Protein AF-A0A257Z2S8-F1 (afdb_monomer_lite)

Structure (mmCIF, N/CA/C/O backbone):
data_AF-A0A257Z2S8-F1
#
_entry.id   AF-A0A257Z2S8-F1
#
loop_
_atom_site.group_PDB
_atom_site.id
_atom_site.type_symbol
_atom_site.label_atom_id
_atom_site.label_alt_id
_atom_site.label_comp_id
_atom_site.label_asym_id
_atom_site.label_entity_id
_atom_site.label_seq_id
_atom_site.pdbx_PDB_ins_code
_atom_site.Cartn_x
_atom_site.Cartn_y
_atom_site.Cartn_z
_atom_site.occupancy
_atom_site.B_iso_or_equiv
_atom_site.auth_seq_id
_atom_site.auth_comp_id
_atom_site.auth_asym_id
_atom_site.auth_atom_id
_atom_site.pdbx_PDB_model_num
ATOM 1 N N . GLY A 1 1 ? 1.167 8.943 12.970 1.00 64.06 1 GLY A N 1
ATOM 2 C CA . GLY A 1 1 ? 1.398 7.506 13.208 1.00 64.06 1 GLY A CA 1
ATOM 3 C C . GLY A 1 1 ? 0.107 6.763 12.954 1.00 64.06 1 GLY A C 1
ATOM 4 O O . GLY A 1 1 ? -0.930 7.413 12.983 1.00 64.06 1 GLY A O 1
ATOM 5 N N . ILE A 1 2 ? 0.185 5.463 12.674 1.00 86.69 2 ILE A N 1
ATOM 6 C CA . ILE A 1 2 ? -0.980 4.588 12.470 1.00 86.69 2 ILE A CA 1
ATOM 7 C C . ILE A 1 2 ? -1.660 4.386 13.831 1.00 86.69 2 ILE A C 1
ATOM 9 O O . ILE A 1 2 ? -0.989 4.060 14.813 1.00 86.69 2 ILE A O 1
ATOM 13 N N . GLY A 1 3 ? -2.949 4.706 13.923 1.00 88.31 3 GLY A N 1
ATOM 14 C CA . GLY A 1 3 ? -3.734 4.623 15.150 1.00 88.31 3 GLY A CA 1
ATOM 15 C C . GLY A 1 3 ? -4.181 3.197 15.471 1.00 88.31 3 GLY A C 1
ATOM 16 O O . GLY A 1 3 ? -4.214 2.328 14.613 1.00 88.31 3 GLY A O 1
ATOM 17 N N . ALA A 1 4 ? -4.597 2.953 16.715 1.00 89.00 4 ALA A N 1
ATOM 18 C CA . ALA A 1 4 ? -4.982 1.613 17.183 1.00 89.00 4 ALA A CA 1
ATOM 19 C C . ALA A 1 4 ? -6.238 1.016 16.507 1.00 89.00 4 ALA A C 1
ATOM 21 O O . ALA A 1 4 ? -6.543 -0.152 16.721 1.00 89.00 4 ALA A O 1
ATOM 22 N N . ARG A 1 5 ? -7.003 1.823 15.762 1.00 92.62 5 ARG A N 1
ATOM 23 C CA . ARG A 1 5 ? -8.177 1.388 14.980 1.00 92.62 5 ARG A CA 1
ATOM 24 C C . ARG A 1 5 ? -7.937 1.440 13.477 1.00 92.62 5 ARG A C 1
ATOM 26 O O . ARG A 1 5 ? -8.842 1.132 12.708 1.00 92.62 5 ARG A O 1
ATOM 33 N N . ASP A 1 6 ? -6.761 1.898 13.077 1.00 95.69 6 ASP A N 1
ATOM 34 C CA . ASP A 1 6 ? -6.396 1.977 11.679 1.00 95.69 6 ASP A CA 1
ATOM 35 C C . ASP A 1 6 ? -5.968 0.597 11.185 1.00 95.69 6 ASP A C 1
ATOM 37 O O . ASP A 1 6 ? -5.618 -0.272 11.981 1.00 95.69 6 ASP A O 1
ATOM 41 N N . ILE A 1 7 ? -6.020 0.406 9.870 1.00 95.06 7 ILE A N 1
ATOM 42 C CA . ILE A 1 7 ? -5.577 -0.824 9.216 1.00 95.06 7 ILE A CA 1
ATOM 43 C C . ILE A 1 7 ? -4.437 -0.478 8.264 1.00 95.06 7 ILE A C 1
ATOM 45 O O . ILE A 1 7 ? -4.601 0.315 7.331 1.00 95.06 7 ILE A O 1
ATOM 49 N N . ALA A 1 8 ? -3.284 -1.089 8.496 1.00 96.69 8 ALA A N 1
ATOM 50 C CA . ALA A 1 8 ? -2.088 -0.970 7.687 1.00 96.69 8 ALA A CA 1
ATOM 51 C C . ALA A 1 8 ? -2.047 -2.071 6.618 1.00 96.69 8 ALA A C 1
ATOM 53 O O . ALA A 1 8 ? -1.995 -3.265 6.912 1.00 96.69 8 ALA A O 1
ATOM 54 N N . VAL A 1 9 ? -2.052 -1.659 5.356 1.00 95.44 9 VAL A N 1
ATOM 55 C CA . VAL A 1 9 ? -1.999 -2.527 4.181 1.00 95.44 9 VAL A CA 1
ATOM 56 C C . VAL A 1 9 ? -0.644 -2.332 3.514 1.00 95.44 9 VAL A C 1
ATOM 58 O O . VAL A 1 9 ? -0.337 -1.217 3.099 1.00 95.44 9 VAL A O 1
ATOM 61 N N . SER A 1 10 ? 0.177 -3.373 3.390 1.00 93.94 10 SER A N 1
ATOM 62 C CA . SER A 1 10 ? 1.495 -3.261 2.748 1.00 93.94 10 SER A CA 1
ATOM 63 C C . SER A 1 10 ? 1.598 -3.991 1.425 1.00 93.94 10 SER A C 1
ATOM 65 O O . SER A 1 10 ? 0.961 -5.013 1.207 1.00 93.94 10 SER A O 1
ATOM 67 N N . CYS A 1 11 ? 2.454 -3.474 0.550 1.00 90.56 11 CYS A N 1
ATOM 68 C CA . CYS A 1 11 ? 2.909 -4.160 -0.650 1.00 90.56 11 CYS A CA 1
ATOM 69 C C . CYS A 1 11 ? 4.420 -3.967 -0.778 1.00 90.56 11 CYS A C 1
ATOM 71 O O . CYS A 1 11 ? 4.914 -2.834 -0.765 1.00 90.56 11 CYS A O 1
ATOM 73 N N . ILE A 1 12 ? 5.146 -5.082 -0.883 1.00 88.44 12 ILE A N 1
ATOM 74 C CA . ILE A 1 12 ? 6.589 -5.097 -1.124 1.00 88.44 12 ILE A CA 1
ATOM 75 C C . ILE A 1 12 ? 6.826 -5.582 -2.546 1.00 88.44 12 ILE A C 1
ATOM 77 O O . ILE A 1 12 ? 6.589 -6.749 -2.836 1.00 88.44 12 ILE A O 1
ATOM 81 N N . ALA A 1 13 ? 7.289 -4.697 -3.427 1.00 80.38 13 ALA A N 1
ATOM 82 C CA . ALA A 1 13 ? 7.541 -5.026 -4.828 1.00 80.38 13 ALA A CA 1
ATOM 83 C C . ALA A 1 13 ? 8.538 -4.049 -5.468 1.00 80.38 13 ALA A C 1
ATOM 85 O O . ALA A 1 13 ? 8.793 -2.956 -4.963 1.00 80.38 13 ALA A O 1
ATOM 86 N N . ARG A 1 14 ? 9.067 -4.405 -6.644 1.00 76.62 14 ARG A N 1
ATOM 87 C CA . ARG A 1 14 ? 9.628 -3.394 -7.555 1.00 76.62 14 ARG A CA 1
ATOM 88 C C . ARG A 1 14 ? 8.471 -2.555 -8.099 1.00 76.62 14 ARG A C 1
ATOM 90 O O . ARG A 1 14 ? 7.555 -3.106 -8.702 1.00 76.62 14 ARG A O 1
ATOM 97 N N . LEU A 1 15 ? 8.508 -1.244 -7.880 1.00 72.06 15 LEU A N 1
ATOM 98 C CA . LEU A 1 15 ? 7.423 -0.321 -8.220 1.00 72.06 15 LEU A CA 1
ATOM 99 C C . LEU A 1 15 ? 7.638 0.221 -9.642 1.00 72.06 15 LEU A C 1
ATOM 101 O O . LEU A 1 15 ? 7.906 1.400 -9.840 1.00 72.06 15 LEU A O 1
ATOM 105 N N . THR A 1 16 ? 7.605 -0.661 -10.641 1.00 68.50 16 THR A N 1
ATOM 106 C CA . THR A 1 16 ? 7.706 -0.295 -12.066 1.00 68.50 16 THR A CA 1
ATOM 107 C C . THR A 1 16 ? 6.384 -0.567 -12.775 1.00 68.50 16 THR A C 1
ATOM 109 O O . THR A 1 16 ? 6.148 -1.702 -13.162 1.00 68.50 16 THR A O 1
ATOM 112 N N . PRO A 1 17 ? 5.491 0.413 -12.953 1.00 62.38 17 PRO A N 1
ATOM 113 C CA . PRO A 1 17 ? 4.110 0.164 -13.387 1.00 62.38 17 PRO A CA 1
ATOM 114 C C . PRO A 1 17 ? 4.006 -0.456 -14.778 1.00 62.38 17 PRO A C 1
ATOM 116 O O . PRO A 1 17 ? 3.159 -1.300 -15.039 1.00 62.38 17 PRO A O 1
ATOM 119 N N . ASP A 1 18 ? 4.928 -0.068 -15.651 1.00 55.41 18 ASP A N 1
ATOM 120 C CA . ASP A 1 18 ? 5.087 -0.542 -17.020 1.00 55.41 18 ASP A CA 1
ATOM 121 C C . ASP A 1 18 ? 5.597 -1.991 -17.122 1.00 55.41 18 ASP A C 1
ATOM 123 O O . ASP A 1 18 ? 5.460 -2.625 -18.167 1.00 55.41 18 ASP A O 1
ATOM 127 N N . GLU A 1 19 ? 6.153 -2.536 -16.037 1.00 55.09 19 GLU A N 1
ATOM 128 C CA . GLU A 1 19 ? 6.728 -3.887 -15.994 1.00 55.09 19 GLU A CA 1
ATOM 129 C C . GLU A 1 19 ? 6.124 -4.777 -14.894 1.00 55.09 19 GLU A C 1
ATOM 131 O O . GLU A 1 19 ? 6.333 -5.998 -14.907 1.00 55.09 19 GLU A O 1
ATOM 136 N N . LYS A 1 20 ? 5.476 -4.182 -13.880 1.00 57.97 20 LYS A N 1
ATOM 137 C CA . LYS A 1 20 ? 5.202 -4.802 -12.576 1.00 57.97 20 LYS A CA 1
ATOM 138 C C . LYS A 1 20 ? 3.735 -4.923 -12.209 1.00 57.97 20 LYS A C 1
ATOM 140 O O . LYS A 1 20 ? 3.339 -6.045 -11.905 1.00 57.97 20 LYS A O 1
ATOM 145 N N . PHE A 1 21 ? 2.998 -3.815 -12.188 1.00 65.50 21 PHE A N 1
ATOM 146 C CA . PHE A 1 21 ? 1.551 -3.779 -11.959 1.00 65.50 21 PHE A CA 1
ATOM 147 C C . PHE A 1 21 ? 1.003 -2.352 -12.093 1.00 65.50 21 PHE A C 1
ATOM 149 O O . PHE A 1 21 ? 1.691 -1.385 -11.756 1.00 65.50 21 PHE A O 1
ATOM 156 N N . ASP A 1 22 ? -0.267 -2.222 -12.476 1.00 71.94 22 ASP A N 1
ATOM 157 C CA . ASP A 1 22 ? -1.028 -0.983 -12.295 1.00 71.94 22 ASP A CA 1
ATOM 158 C C . ASP A 1 22 ? -1.487 -0.853 -10.823 1.00 71.94 22 ASP A C 1
ATOM 160 O O . ASP A 1 22 ? -2.228 -1.713 -10.334 1.00 71.94 22 ASP A O 1
ATOM 164 N N . PRO A 1 23 ? -1.077 0.189 -10.070 1.00 78.81 23 PRO A N 1
ATOM 165 C CA . PRO A 1 23 ? -1.510 0.380 -8.683 1.00 78.81 23 PRO A CA 1
ATOM 166 C C . PRO A 1 23 ? -2.949 0.901 -8.553 1.00 78.81 23 PRO A C 1
ATOM 168 O O . PRO A 1 23 ? -3.521 0.855 -7.462 1.00 78.81 23 PRO A O 1
ATOM 171 N N . PHE A 1 24 ? -3.545 1.444 -9.616 1.00 82.50 24 PHE A N 1
ATOM 172 C CA . PHE A 1 24 ? -4.811 2.168 -9.523 1.00 82.50 24 PHE A CA 1
ATOM 173 C C . PHE A 1 24 ? -6.011 1.290 -9.148 1.00 82.50 24 PHE A C 1
ATOM 175 O O . PHE A 1 24 ? -6.821 1.749 -8.336 1.00 82.50 24 PHE A O 1
ATOM 182 N N . PRO A 1 25 ? -6.134 0.032 -9.617 1.00 80.56 25 PRO A N 1
ATOM 183 C CA . PRO A 1 25 ? -7.149 -0.890 -9.114 1.00 80.56 25 PRO A CA 1
ATOM 184 C C . PRO A 1 25 ? -7.091 -1.078 -7.592 1.00 80.56 25 PRO A C 1
ATOM 186 O O . PRO A 1 25 ? -8.133 -1.068 -6.937 1.00 80.56 25 PRO A O 1
ATOM 189 N N . LEU A 1 26 ? -5.886 -1.180 -7.014 1.00 83.38 26 LEU A N 1
ATOM 190 C CA . LEU A 1 26 ? -5.708 -1.277 -5.563 1.00 83.38 26 LEU A CA 1
ATOM 191 C C . LEU A 1 26 ? -6.159 0.011 -4.861 1.00 83.38 26 LEU A C 1
ATOM 193 O O . LEU A 1 26 ? -6.843 -0.060 -3.842 1.00 83.38 26 LEU A O 1
ATOM 197 N N . PHE A 1 27 ? -5.820 1.181 -5.408 1.00 85.88 27 PHE A N 1
ATOM 198 C CA . PHE A 1 27 ? -6.236 2.461 -4.826 1.00 85.88 27 PHE A CA 1
ATOM 199 C C . PHE A 1 27 ? -7.759 2.589 -4.790 1.00 85.88 27 PHE A C 1
ATOM 201 O O . PHE A 1 27 ? -8.330 2.885 -3.744 1.00 85.88 27 PHE A O 1
ATOM 208 N N . LEU A 1 28 ? -8.421 2.298 -5.911 1.00 81.81 28 LEU A N 1
ATOM 209 C CA . LEU A 1 28 ? -9.879 2.346 -6.010 1.00 81.81 28 LEU A CA 1
ATOM 210 C C . LEU A 1 28 ? -10.553 1.365 -5.044 1.00 81.81 28 LEU A C 1
ATOM 212 O O . LEU A 1 28 ? -11.558 1.711 -4.426 1.00 81.81 28 LEU A O 1
ATOM 216 N N . ALA A 1 29 ? -9.997 0.162 -4.885 1.00 82.50 29 ALA A N 1
ATOM 217 C CA . ALA A 1 29 ? -10.520 -0.825 -3.947 1.00 82.50 29 ALA A CA 1
ATOM 218 C C . ALA A 1 29 ? -10.408 -0.354 -2.486 1.00 82.50 29 ALA A C 1
ATOM 220 O O . ALA A 1 29 ? -11.372 -0.470 -1.728 1.00 82.50 29 ALA A O 1
ATOM 221 N N . LEU A 1 30 ? -9.261 0.216 -2.097 1.00 87.38 30 LEU A N 1
ATOM 222 C CA . LEU A 1 30 ? -9.062 0.755 -0.749 1.00 87.38 30 LEU A CA 1
ATOM 223 C C . LEU A 1 30 ? -9.987 1.943 -0.468 1.00 87.38 30 LEU A C 1
ATOM 225 O O . LEU A 1 30 ? -10.571 2.013 0.612 1.00 87.38 30 LEU A O 1
ATOM 229 N N . GLU A 1 31 ? -10.170 2.843 -1.435 1.00 91.81 31 GLU A N 1
ATOM 230 C CA . GLU A 1 31 ? -11.105 3.965 -1.302 1.00 91.81 31 GLU A CA 1
ATOM 231 C C . GLU A 1 31 ? -12.552 3.487 -1.171 1.00 91.81 31 GLU A C 1
ATOM 233 O O . GLU A 1 31 ? -13.285 3.971 -0.312 1.00 91.81 31 GLU A O 1
ATOM 238 N N . ALA A 1 32 ? -12.964 2.502 -1.972 1.00 85.38 32 ALA A N 1
ATOM 239 C CA . ALA A 1 32 ? -14.309 1.938 -1.897 1.00 85.38 32 ALA A CA 1
ATOM 240 C C . ALA A 1 32 ? -14.595 1.284 -0.531 1.00 85.38 32 ALA A C 1
ATOM 242 O O . ALA A 1 32 ? -15.725 1.346 -0.044 1.00 85.38 32 ALA A O 1
ATOM 243 N N . ALA A 1 33 ? -13.576 0.695 0.104 1.00 86.56 33 ALA A N 1
ATOM 244 C CA . ALA A 1 33 ? -13.683 0.101 1.436 1.00 86.56 33 ALA A CA 1
ATOM 245 C C . ALA A 1 33 ? -13.558 1.129 2.581 1.00 86.56 33 ALA A C 1
ATOM 247 O O . ALA A 1 33 ? -14.038 0.891 3.694 1.00 86.56 33 ALA A O 1
ATOM 248 N N . ALA A 1 34 ? -12.934 2.287 2.341 1.00 92.75 34 ALA A N 1
ATOM 249 C CA . ALA A 1 34 ? -12.619 3.273 3.376 1.00 92.75 34 ALA A CA 1
ATOM 250 C C . ALA A 1 34 ? -13.826 3.738 4.222 1.00 92.75 34 ALA A C 1
ATOM 252 O O . ALA A 1 34 ? -13.667 3.826 5.444 1.00 92.75 34 ALA A O 1
ATOM 253 N N . PRO A 1 35 ? -15.039 3.974 3.671 1.00 93.12 35 PRO A N 1
ATOM 254 C CA . PRO A 1 35 ? -16.198 4.380 4.470 1.00 93.12 35 PRO A CA 1
ATOM 255 C C . PRO A 1 35 ? -16.591 3.369 5.555 1.00 93.12 35 PRO A C 1
ATOM 257 O O . PRO A 1 35 ? -17.066 3.760 6.621 1.00 93.12 35 PRO A O 1
ATOM 260 N N . GLN A 1 36 ? -16.383 2.075 5.303 1.00 90.31 36 GLN A N 1
ATOM 261 C CA . GLN A 1 36 ? -16.753 1.006 6.234 1.00 90.31 36 GLN A CA 1
ATOM 262 C C . GLN A 1 36 ? -15.835 1.016 7.459 1.00 90.31 36 GLN A C 1
ATOM 264 O O . GLN A 1 36 ? -16.312 0.926 8.589 1.00 90.31 36 GLN A O 1
ATOM 269 N N . LEU A 1 37 ? -14.529 1.201 7.249 1.00 90.25 37 LEU A N 1
ATOM 270 C CA . LEU A 1 37 ? -13.564 1.333 8.339 1.00 90.25 37 LEU A CA 1
ATOM 271 C C . LEU A 1 37 ? -13.716 2.676 9.074 1.00 90.25 37 LEU A C 1
ATOM 273 O O . LEU A 1 37 ? -13.656 2.721 10.304 1.00 90.25 37 LEU A O 1
ATOM 277 N N . ALA A 1 38 ? -14.012 3.754 8.342 1.00 93.44 38 ALA A N 1
ATOM 278 C CA . ALA A 1 38 ? -14.287 5.066 8.925 1.00 93.44 38 ALA A CA 1
ATOM 279 C C . ALA A 1 38 ? -15.502 5.045 9.867 1.00 93.44 38 ALA A C 1
ATOM 281 O O . ALA A 1 38 ? -15.461 5.664 10.930 1.00 93.44 38 ALA A O 1
ATOM 282 N N . ALA A 1 39 ? -16.552 4.282 9.542 1.00 93.94 39 ALA A N 1
ATOM 283 C CA . ALA A 1 39 ? -17.712 4.093 10.417 1.00 93.94 39 ALA A CA 1
ATOM 284 C C . ALA A 1 39 ? -17.361 3.409 11.756 1.00 93.94 39 ALA A C 1
ATOM 286 O O . ALA A 1 39 ? -18.057 3.605 12.752 1.00 93.94 39 ALA A O 1
ATOM 287 N N . LEU A 1 40 ? -16.260 2.652 11.804 1.00 92.88 40 LEU A N 1
ATOM 288 C CA . LEU A 1 40 ? -15.707 2.041 13.020 1.00 92.88 40 LEU A CA 1
ATOM 289 C C . LEU A 1 40 ? -14.702 2.965 13.744 1.00 92.88 40 LEU A C 1
ATOM 291 O O . LEU A 1 40 ? -14.183 2.634 14.817 1.00 92.88 40 LEU A O 1
ATOM 295 N N . GLY A 1 41 ? -14.454 4.154 13.190 1.00 94.19 41 GLY A N 1
ATOM 296 C CA . GLY A 1 41 ? -13.507 5.142 13.703 1.00 94.19 41 GLY A CA 1
ATOM 297 C C . GLY A 1 41 ? -12.048 4.836 13.366 1.00 94.19 41 GLY A C 1
ATOM 298 O O . GLY A 1 41 ? -11.172 5.268 14.112 1.00 94.19 41 GLY A O 1
ATOM 299 N N . GLY A 1 42 ? -11.801 4.066 12.304 1.00 95.44 42 GLY A N 1
ATOM 300 C CA . GLY A 1 42 ? -10.467 3.751 11.795 1.00 95.44 42 GLY A CA 1
ATOM 301 C C . GLY A 1 42 ? -10.204 4.330 10.407 1.00 95.44 42 GLY A C 1
ATOM 302 O O . GLY A 1 42 ? -11.098 4.876 9.756 1.00 95.44 42 GLY A O 1
ATOM 303 N N . ARG A 1 43 ? -8.974 4.165 9.924 1.00 96.38 43 ARG A N 1
ATOM 304 C CA . ARG A 1 43 ? -8.546 4.557 8.580 1.00 96.38 43 ARG A CA 1
ATOM 305 C C . ARG A 1 43 ? -7.616 3.521 7.958 1.00 96.38 43 ARG A C 1
ATOM 307 O O . ARG A 1 43 ? -6.823 2.900 8.654 1.00 96.38 43 ARG A O 1
ATOM 314 N N . PHE A 1 44 ? -7.670 3.367 6.637 1.00 97.44 44 PHE A N 1
ATOM 315 C CA . PHE A 1 44 ? -6.660 2.587 5.927 1.00 97.44 44 PHE A CA 1
ATOM 316 C C . PHE A 1 44 ? -5.372 3.391 5.734 1.00 97.44 44 PHE A C 1
ATOM 318 O O . PHE A 1 44 ? -5.399 4.594 5.451 1.00 97.44 44 PHE A O 1
ATOM 325 N N . HIS A 1 45 ? -4.244 2.694 5.801 1.00 97.75 45 HIS A N 1
ATOM 326 C CA . HIS A 1 45 ? -2.939 3.180 5.379 1.00 97.75 45 HIS A CA 1
ATOM 327 C C . HIS A 1 45 ? -2.331 2.201 4.382 1.00 97.75 45 HIS A C 1
ATOM 329 O O . HIS A 1 45 ? -2.152 1.038 4.717 1.00 97.75 45 HIS A O 1
ATOM 335 N N . LEU A 1 46 ? -1.981 2.667 3.185 1.00 96.06 46 LEU A N 1
ATOM 336 C CA . LEU A 1 46 ? -1.210 1.899 2.216 1.00 96.06 46 LEU A CA 1
ATOM 337 C C . LEU A 1 46 ? 0.284 2.188 2.390 1.00 96.06 46 LEU A C 1
ATOM 339 O O . LEU A 1 46 ? 0.703 3.342 2.306 1.00 96.06 46 LEU A O 1
ATOM 343 N N . LEU A 1 47 ? 1.075 1.139 2.602 1.00 95.44 47 LEU A N 1
ATOM 344 C CA . LEU A 1 47 ? 2.528 1.170 2.712 1.00 95.44 47 LEU A CA 1
ATOM 345 C C . LEU A 1 47 ? 3.141 0.483 1.487 1.00 95.44 47 LEU A C 1
ATOM 347 O O . LEU A 1 47 ? 3.220 -0.745 1.429 1.00 95.44 47 LEU A O 1
ATOM 351 N N . PHE A 1 48 ? 3.601 1.265 0.512 1.00 92.31 48 PHE A N 1
ATOM 352 C CA . PHE A 1 48 ? 4.436 0.729 -0.559 1.00 92.31 48 PHE A CA 1
ATOM 353 C C . PHE A 1 48 ? 5.894 0.715 -0.132 1.00 92.31 48 PHE A C 1
ATOM 355 O O . PHE A 1 48 ? 6.474 1.762 0.137 1.00 92.31 48 PHE A O 1
ATOM 362 N N . CYS A 1 49 ? 6.500 -0.465 -0.119 1.00 91.69 49 CYS A N 1
ATOM 363 C CA . CYS A 1 49 ? 7.910 -0.643 0.190 1.00 91.69 49 CYS A CA 1
ATOM 364 C C . CYS A 1 49 ? 8.607 -1.240 -1.026 1.00 91.69 49 CYS A C 1
ATOM 366 O O . CYS A 1 49 ? 8.423 -2.404 -1.379 1.00 91.69 49 CYS A O 1
ATOM 368 N N . GLY A 1 50 ? 9.366 -0.415 -1.731 1.00 87.25 50 GLY A N 1
ATOM 369 C CA . GLY A 1 50 ? 9.855 -0.799 -3.041 1.00 87.25 50 GLY A CA 1
ATOM 370 C C . GLY A 1 50 ? 10.750 0.244 -3.669 1.00 87.25 50 GLY A C 1
ATOM 371 O O . GLY A 1 50 ? 10.870 1.364 -3.184 1.00 87.25 50 GLY A O 1
ATOM 372 N N . GLN A 1 51 ? 11.378 -0.139 -4.772 1.00 83.00 51 GLN A N 1
ATOM 373 C CA . GLN A 1 51 ? 12.213 0.760 -5.556 1.00 83.00 51 GLN A CA 1
ATOM 374 C C . GLN A 1 51 ? 11.556 1.029 -6.904 1.00 83.00 51 GLN A C 1
ATOM 376 O O . GLN A 1 51 ? 11.097 0.103 -7.579 1.00 83.00 51 GLN A O 1
ATOM 381 N N . PHE A 1 52 ? 11.538 2.301 -7.292 1.00 81.81 52 PHE A N 1
ATOM 382 C CA . PHE A 1 52 ? 11.158 2.736 -8.628 1.00 81.81 52 PHE A CA 1
ATOM 383 C C . PHE A 1 52 ? 12.399 2.700 -9.521 1.00 81.81 52 PHE A C 1
ATOM 385 O O . PHE A 1 52 ? 13.401 3.340 -9.208 1.00 81.81 52 PHE A O 1
ATOM 392 N N . ARG A 1 53 ? 12.350 1.963 -10.638 1.00 77.00 53 ARG A N 1
ATOM 393 C CA . ARG A 1 53 ? 13.442 1.981 -11.631 1.00 77.00 53 ARG A CA 1
ATOM 394 C C . ARG A 1 53 ? 13.553 3.353 -12.295 1.00 77.00 53 ARG A C 1
ATOM 396 O O . ARG A 1 53 ? 14.660 3.838 -12.507 1.00 77.00 53 ARG A O 1
ATOM 403 N N . ASP A 1 54 ? 12.407 3.951 -12.612 1.00 80.44 54 ASP A N 1
ATOM 404 C CA . ASP A 1 54 ? 12.300 5.330 -13.074 1.00 80.44 54 ASP A CA 1
ATOM 405 C C . ASP A 1 54 ? 11.737 6.196 -11.931 1.00 80.44 54 ASP A C 1
ATOM 407 O O . ASP A 1 54 ? 10.594 5.988 -11.511 1.00 80.44 54 ASP A O 1
ATOM 411 N N . PRO A 1 55 ? 12.511 7.163 -11.405 1.00 80.50 55 PRO A N 1
ATOM 412 C CA . PRO A 1 55 ? 12.097 7.987 -10.272 1.00 80.50 55 PRO A CA 1
ATOM 413 C C . PRO A 1 55 ? 10.884 8.882 -10.568 1.00 80.50 55 PRO A C 1
ATOM 415 O O . PRO A 1 55 ? 10.256 9.363 -9.625 1.00 80.50 55 PRO A O 1
ATOM 418 N N . THR A 1 56 ? 10.511 9.094 -11.837 1.00 81.50 56 THR A N 1
ATOM 419 C CA . THR A 1 56 ? 9.311 9.865 -12.211 1.00 81.50 56 THR A CA 1
ATOM 420 C C . THR A 1 56 ? 8.005 9.178 -11.804 1.00 81.50 56 THR A C 1
ATOM 422 O O . THR A 1 56 ? 6.981 9.846 -11.642 1.00 81.50 56 THR A O 1
ATOM 425 N N . TRP A 1 57 ? 8.031 7.868 -11.547 1.00 83.00 57 TRP A N 1
ATOM 426 C CA . TRP A 1 57 ? 6.857 7.121 -11.099 1.00 83.00 57 TRP A CA 1
ATOM 427 C C . TRP A 1 57 ? 6.471 7.389 -9.644 1.00 83.00 57 TRP A C 1
ATOM 429 O O . TRP A 1 57 ? 5.285 7.357 -9.325 1.00 83.00 57 TRP A O 1
ATOM 439 N N . SER A 1 58 ? 7.426 7.715 -8.768 1.00 86.81 58 SER A N 1
ATOM 440 C CA . SER A 1 58 ? 7.127 8.032 -7.363 1.00 86.81 58 SER A CA 1
ATOM 441 C C . SER A 1 58 ? 6.138 9.205 -7.211 1.00 86.81 58 SER A C 1
ATOM 443 O O . SER A 1 58 ? 5.107 9.023 -6.553 1.00 86.81 58 SER A O 1
ATOM 445 N N . PRO A 1 59 ? 6.341 10.377 -7.851 1.00 86.75 59 PRO A N 1
ATOM 446 C CA . PRO A 1 59 ? 5.352 11.451 -7.796 1.00 86.75 59 PRO A CA 1
ATOM 447 C C . PRO A 1 59 ? 4.043 11.096 -8.519 1.00 86.75 59 PRO A C 1
ATOM 449 O O . PRO A 1 59 ? 2.983 11.548 -8.090 1.00 86.75 59 PRO A O 1
ATOM 452 N N . ALA A 1 60 ? 4.075 10.263 -9.566 1.00 85.75 60 ALA A N 1
ATOM 453 C CA . ALA A 1 60 ? 2.859 9.803 -10.238 1.00 85.75 60 ALA A CA 1
ATOM 454 C C . ALA A 1 60 ? 2.000 8.899 -9.334 1.00 85.75 60 ALA A C 1
ATOM 456 O O . ALA A 1 60 ? 0.779 9.051 -9.301 1.00 85.75 60 ALA A O 1
ATOM 457 N N . PHE A 1 61 ? 2.623 8.011 -8.553 1.00 87.62 61 PHE A N 1
ATOM 458 C CA . PHE A 1 61 ? 1.939 7.173 -7.564 1.00 87.62 61 PHE A CA 1
ATOM 459 C C . PHE A 1 61 ? 1.339 8.014 -6.448 1.00 87.62 61 PHE A C 1
ATOM 461 O O . PHE A 1 61 ? 0.173 7.829 -6.109 1.00 87.62 61 PHE A O 1
ATOM 468 N N . ALA A 1 62 ? 2.107 8.968 -5.918 1.00 90.94 62 ALA A N 1
ATOM 469 C CA . ALA A 1 62 ? 1.628 9.873 -4.880 1.00 90.94 62 ALA A CA 1
ATOM 470 C C . ALA A 1 62 ? 0.433 10.716 -5.362 1.00 90.94 62 ALA A C 1
ATOM 472 O O . ALA A 1 62 ? -0.556 10.866 -4.643 1.00 90.94 62 ALA A O 1
ATOM 473 N N . GLU A 1 63 ? 0.479 11.227 -6.596 1.00 89.69 63 GLU A N 1
ATOM 474 C CA . GLU A 1 63 ? -0.639 11.978 -7.171 1.00 89.69 63 GLU A CA 1
ATOM 475 C C . GLU A 1 63 ? -1.846 11.079 -7.473 1.00 89.69 63 GLU A C 1
ATOM 477 O O . GLU A 1 63 ? -2.985 11.467 -7.206 1.00 89.69 63 GLU A O 1
ATOM 482 N N . GLY A 1 64 ? -1.615 9.865 -7.980 1.00 87.00 64 GLY A N 1
ATOM 483 C CA . GLY A 1 64 ? -2.655 8.856 -8.172 1.00 87.00 64 GLY A CA 1
ATOM 484 C C . GLY A 1 64 ? -3.352 8.511 -6.857 1.00 87.00 64 GLY A C 1
ATOM 485 O O . GLY A 1 64 ? -4.575 8.570 -6.783 1.00 87.00 64 GLY A O 1
ATOM 486 N N . ALA A 1 65 ? -2.586 8.259 -5.797 1.00 92.25 65 ALA A N 1
ATOM 487 C CA . ALA A 1 65 ? -3.093 8.006 -4.453 1.00 92.25 65 ALA A CA 1
ATOM 488 C C . ALA A 1 65 ? -3.968 9.164 -3.953 1.00 92.25 65 ALA A C 1
ATOM 490 O O . ALA A 1 65 ? -5.105 8.954 -3.536 1.00 92.25 65 ALA A O 1
ATOM 491 N N . ARG A 1 66 ? -3.481 10.405 -4.077 1.00 93.94 66 ARG A N 1
ATOM 492 C CA . ARG A 1 66 ? -4.220 11.609 -3.668 1.00 93.94 66 ARG A CA 1
ATOM 493 C C . ARG A 1 66 ? -5.550 11.769 -4.412 1.00 93.94 66 ARG A C 1
ATOM 495 O O . ARG A 1 66 ? -6.504 12.299 -3.844 1.00 93.94 66 ARG A O 1
ATOM 502 N N . ARG A 1 67 ? -5.608 11.376 -5.688 1.00 86.69 67 ARG A N 1
ATOM 503 C CA . ARG A 1 67 ? -6.807 11.510 -6.531 1.00 86.69 67 ARG A CA 1
ATOM 504 C C . ARG A 1 67 ? -7.794 10.364 -6.366 1.00 86.69 67 ARG A C 1
ATOM 506 O O . ARG A 1 67 ? -8.993 10.610 -6.394 1.00 86.69 67 ARG A O 1
ATOM 513 N N . LEU A 1 68 ? -7.291 9.138 -6.270 1.00 83.88 68 LEU A N 1
ATOM 514 C CA . LEU A 1 68 ? -8.095 7.922 -6.365 1.00 83.88 68 LEU A CA 1
ATOM 515 C C . LEU A 1 68 ? -8.458 7.340 -5.001 1.00 83.88 68 LEU A C 1
ATOM 517 O O . LEU A 1 68 ? -9.440 6.614 -4.921 1.00 83.88 68 LEU A O 1
ATOM 521 N N . MET A 1 69 ? -7.696 7.663 -3.952 1.00 94.00 69 MET A N 1
ATOM 522 C CA . MET A 1 69 ? -7.965 7.207 -2.588 1.00 94.00 69 MET A CA 1
ATOM 523 C C . MET A 1 69 ? -7.764 8.291 -1.512 1.00 94.00 69 MET A C 1
ATOM 525 O O . MET A 1 69 ? -6.978 8.115 -0.578 1.00 94.00 69 MET A O 1
ATOM 529 N N . PRO A 1 70 ? -8.450 9.448 -1.608 1.00 94.75 70 PRO A N 1
ATOM 530 C CA . PRO A 1 70 ? -8.295 10.548 -0.650 1.00 94.75 70 PRO A CA 1
ATOM 531 C C . PRO A 1 70 ? -8.658 10.175 0.803 1.00 94.75 70 PRO A C 1
ATOM 533 O O . PRO A 1 70 ? -8.194 10.826 1.748 1.00 94.75 70 PRO A O 1
ATOM 536 N N . GLY A 1 71 ? -9.469 9.133 1.014 1.00 92.94 71 GLY A N 1
ATOM 537 C CA . GLY A 1 71 ? -9.807 8.597 2.329 1.00 92.94 71 GLY A CA 1
ATOM 538 C C . GLY A 1 71 ? -8.680 7.792 2.983 1.00 92.94 71 GLY A C 1
ATOM 539 O O . GLY A 1 71 ? -8.718 7.572 4.195 1.00 92.94 71 GLY A O 1
ATOM 540 N N . VAL A 1 72 ? -7.639 7.422 2.238 1.00 96.50 72 VAL A N 1
ATOM 541 C CA . VAL A 1 72 ? -6.589 6.475 2.642 1.00 96.50 72 VAL A CA 1
ATOM 542 C C . VAL A 1 72 ? -5.251 7.199 2.827 1.00 96.50 72 VAL A C 1
ATOM 544 O O . VAL A 1 72 ? -4.895 8.095 2.065 1.00 96.50 72 VAL A O 1
ATOM 547 N N . GLY A 1 73 ? -4.484 6.844 3.861 1.00 96.31 73 GLY A N 1
ATOM 548 C CA . GLY A 1 73 ? -3.124 7.365 4.024 1.00 96.31 73 GLY A CA 1
ATOM 549 C C . GLY A 1 73 ? -2.137 6.655 3.096 1.00 96.31 73 GLY A C 1
ATOM 550 O O . GLY A 1 73 ? -2.106 5.432 3.085 1.00 96.31 73 GLY A O 1
ATOM 551 N N . TYR A 1 74 ? -1.309 7.394 2.359 1.00 95.56 74 TYR A N 1
ATOM 552 C CA . TYR A 1 74 ? -0.285 6.836 1.467 1.00 95.56 74 TYR A CA 1
ATOM 553 C C . TYR A 1 74 ? 1.116 7.002 2.061 1.00 95.56 74 TYR A C 1
ATOM 555 O O . TYR A 1 74 ? 1.502 8.116 2.421 1.00 95.56 74 TYR A O 1
ATOM 563 N N . HIS A 1 75 ? 1.879 5.912 2.119 1.00 95.19 75 HIS A N 1
ATOM 564 C CA . HIS A 1 75 ? 3.256 5.884 2.608 1.00 95.19 75 HIS A CA 1
ATOM 565 C C . HIS A 1 75 ? 4.152 5.140 1.623 1.00 95.19 75 HIS A C 1
ATOM 567 O O . HIS A 1 75 ? 3.785 4.079 1.119 1.00 95.19 75 HIS A O 1
ATOM 573 N N . GLN A 1 76 ? 5.342 5.682 1.385 1.00 92.81 76 GLN A N 1
ATOM 574 C CA . GLN A 1 76 ? 6.351 5.087 0.519 1.00 92.81 76 GLN A CA 1
ATOM 575 C C . GLN A 1 76 ? 7.640 4.873 1.318 1.00 92.81 76 GLN A C 1
ATOM 577 O O . GLN A 1 76 ? 8.100 5.794 1.990 1.00 92.81 76 GLN A O 1
ATOM 582 N N . LEU A 1 77 ? 8.195 3.668 1.232 1.00 92.88 77 LEU A N 1
ATOM 583 C CA . LEU A 1 77 ? 9.388 3.196 1.934 1.00 92.88 77 LEU A CA 1
ATOM 584 C C . LEU A 1 77 ? 10.378 2.576 0.935 1.00 92.88 77 LEU A C 1
ATOM 586 O O . LEU A 1 77 ? 9.975 2.114 -0.139 1.00 92.88 77 LEU A O 1
ATOM 590 N N . ASP A 1 78 ? 11.662 2.544 1.282 1.00 89.56 78 ASP A N 1
ATOM 591 C CA . ASP A 1 78 ? 12.729 1.978 0.458 1.00 89.56 78 ASP A CA 1
ATOM 592 C C . ASP A 1 78 ? 12.782 0.451 0.593 1.00 89.56 78 ASP A C 1
ATOM 594 O O . ASP A 1 78 ? 13.217 -0.115 1.594 1.00 89.56 78 ASP A O 1
ATOM 598 N N . GLY A 1 79 ? 12.376 -0.241 -0.472 1.00 85.44 79 GLY A N 1
ATOM 599 C CA .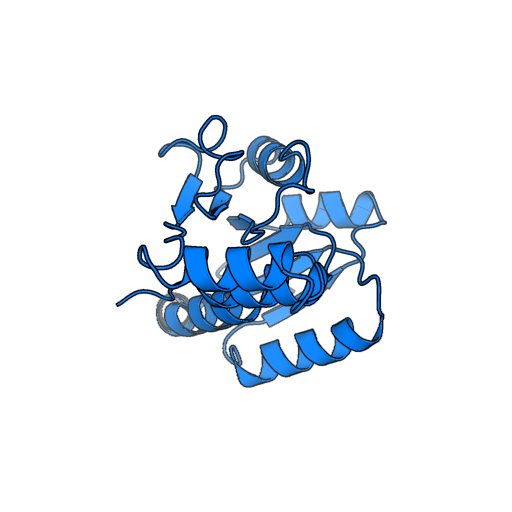 GLY A 1 79 ? 12.462 -1.701 -0.548 1.00 85.44 79 GLY A CA 1
ATOM 600 C C . GLY A 1 79 ? 13.887 -2.254 -0.654 1.00 85.44 79 GLY A C 1
ATOM 601 O O . GLY A 1 79 ? 14.054 -3.470 -0.600 1.00 85.44 79 GLY A O 1
ATOM 602 N N . GLY A 1 80 ? 14.904 -1.406 -0.830 1.00 85.00 80 GLY A N 1
ATOM 603 C CA . GLY A 1 80 ? 16.317 -1.785 -0.762 1.00 85.00 80 GLY A CA 1
ATOM 604 C C . GLY A 1 80 ? 16.881 -1.828 0.657 1.00 85.00 80 GLY A C 1
ATOM 605 O O . GLY A 1 80 ? 17.920 -2.455 0.868 1.00 85.00 80 GLY A O 1
ATOM 606 N N . ASP A 1 81 ? 16.202 -1.213 1.629 1.00 89.50 81 ASP A N 1
ATOM 607 C CA . ASP A 1 81 ? 16.604 -1.240 3.033 1.00 89.50 81 ASP A CA 1
ATOM 608 C C . ASP A 1 81 ? 15.941 -2.423 3.757 1.00 89.50 81 ASP A C 1
ATOM 610 O O . ASP A 1 81 ? 14.724 -2.495 3.942 1.00 89.50 81 ASP A O 1
ATOM 614 N N . ALA A 1 82 ? 16.759 -3.374 4.210 1.00 87.62 82 ALA A N 1
ATOM 615 C CA . ALA A 1 82 ? 16.288 -4.555 4.929 1.00 87.62 82 ALA A CA 1
ATOM 616 C C . ALA A 1 82 ? 15.544 -4.222 6.239 1.00 87.62 82 ALA A C 1
ATOM 618 O O . ALA A 1 82 ? 14.641 -4.965 6.637 1.00 87.62 82 ALA A O 1
ATOM 619 N N . VAL A 1 83 ? 15.907 -3.125 6.911 1.00 92.06 83 VAL A N 1
ATOM 620 C CA . VAL A 1 83 ? 15.246 -2.652 8.132 1.00 92.06 83 VAL A CA 1
ATOM 621 C C . VAL A 1 83 ? 13.855 -2.130 7.804 1.00 92.06 83 VAL A C 1
ATOM 623 O O . VAL A 1 83 ? 12.901 -2.495 8.496 1.00 92.06 83 VAL A O 1
ATOM 626 N N . GLU A 1 84 ? 13.707 -1.341 6.740 1.00 92.19 84 GLU A N 1
ATOM 627 C CA . GLU A 1 84 ? 12.396 -0.841 6.319 1.00 92.19 84 GLU A CA 1
ATOM 628 C C . GLU A 1 84 ? 11.488 -1.976 5.849 1.00 92.19 84 GLU A C 1
ATOM 630 O O . GLU A 1 84 ? 10.354 -2.066 6.321 1.00 92.19 84 GLU A O 1
ATOM 635 N N . ARG A 1 85 ? 11.994 -2.919 5.041 1.00 90.19 85 ARG A N 1
ATOM 636 C CA . ARG A 1 85 ? 11.228 -4.113 4.629 1.00 90.19 85 ARG A CA 1
ATOM 637 C C . ARG A 1 85 ? 10.659 -4.870 5.829 1.00 90.19 85 ARG A C 1
ATOM 639 O O . ARG A 1 85 ? 9.468 -5.177 5.873 1.00 90.19 85 ARG A O 1
ATOM 646 N N . LYS A 1 86 ? 11.501 -5.150 6.830 1.00 90.00 86 LYS A N 1
ATOM 647 C CA . LYS A 1 86 ? 11.078 -5.854 8.049 1.00 90.00 86 LYS A CA 1
ATOM 648 C C . LYS A 1 86 ? 10.081 -5.032 8.866 1.00 90.00 86 LYS A C 1
ATOM 650 O O . LYS A 1 86 ? 9.120 -5.586 9.402 1.00 90.00 86 LYS A O 1
ATOM 655 N N . SER A 1 87 ? 10.310 -3.725 8.965 1.00 91.94 87 SER A N 1
ATOM 656 C CA . SER A 1 87 ? 9.441 -2.812 9.710 1.00 91.94 87 SER A CA 1
ATOM 657 C C . SER A 1 87 ? 8.057 -2.729 9.076 1.00 91.94 87 SER A C 1
ATOM 659 O O . SER A 1 87 ? 7.067 -2.764 9.797 1.00 91.94 87 SER A O 1
ATOM 661 N N . VAL A 1 88 ? 7.973 -2.707 7.743 1.00 93.62 88 VAL A N 1
ATOM 662 C CA . VAL A 1 88 ? 6.705 -2.681 7.002 1.00 93.62 88 VAL A CA 1
ATOM 663 C C . VAL A 1 88 ? 5.884 -3.928 7.273 1.00 93.62 88 VAL A C 1
ATOM 665 O O . VAL A 1 88 ? 4.723 -3.800 7.650 1.00 93.62 88 VAL A O 1
ATOM 668 N N . LEU A 1 89 ? 6.481 -5.118 7.170 1.00 91.38 89 LEU A N 1
ATOM 669 C CA . LEU A 1 89 ? 5.785 -6.364 7.507 1.00 91.38 89 LEU A CA 1
ATOM 670 C C . LEU A 1 89 ? 5.320 -6.383 8.970 1.00 91.38 89 LEU A C 1
ATOM 672 O O . LEU A 1 89 ? 4.208 -6.805 9.254 1.00 91.38 89 LEU A O 1
ATOM 676 N N . SER A 1 90 ? 6.140 -5.877 9.895 1.00 90.88 90 SER A N 1
ATOM 677 C CA . SER A 1 90 ? 5.808 -5.868 11.329 1.00 90.88 90 SER A CA 1
ATOM 678 C C . SER A 1 90 ? 4.737 -4.835 11.701 1.00 90.88 90 SER A C 1
ATOM 680 O O . SER A 1 90 ? 4.086 -4.977 12.731 1.00 90.88 90 SER A O 1
ATOM 682 N N . ALA A 1 91 ? 4.589 -3.777 10.903 1.00 90.81 91 ALA A N 1
ATOM 683 C CA . ALA A 1 91 ? 3.626 -2.702 11.125 1.00 90.81 91 ALA A CA 1
ATOM 684 C C . ALA A 1 91 ? 2.317 -2.893 10.346 1.00 90.81 91 ALA A C 1
ATOM 686 O O . ALA A 1 91 ? 1.446 -2.031 10.434 1.00 90.81 91 ALA A O 1
ATOM 687 N N . SER A 1 92 ? 2.206 -3.958 9.549 1.00 93.50 92 SER A N 1
ATOM 688 C CA . SER A 1 92 ? 1.049 -4.219 8.694 1.00 93.50 92 SER A CA 1
ATOM 689 C C . SER A 1 92 ? 0.046 -5.149 9.358 1.00 93.50 92 SER A C 1
ATOM 691 O O . SER A 1 92 ? 0.419 -6.025 10.128 1.00 93.50 92 SER A O 1
ATOM 693 N N . ASP A 1 93 ? -1.215 -5.002 8.972 1.00 91.75 93 ASP A N 1
ATOM 694 C CA . ASP A 1 93 ? -2.307 -5.914 9.314 1.00 91.75 93 ASP A CA 1
ATOM 695 C C . ASP A 1 93 ? -2.674 -6.815 8.129 1.00 91.75 93 ASP A C 1
ATOM 697 O O . ASP A 1 93 ? -3.184 -7.917 8.312 1.00 91.75 93 ASP A O 1
ATOM 701 N N . ILE A 1 94 ? -2.436 -6.339 6.901 1.00 89.81 94 ILE A N 1
ATOM 702 C CA . ILE A 1 94 ? -2.741 -7.038 5.649 1.00 89.81 94 ILE A CA 1
ATOM 703 C C . ILE A 1 94 ? -1.576 -6.839 4.682 1.00 89.81 94 ILE A C 1
ATOM 705 O O . ILE A 1 94 ? -1.064 -5.728 4.536 1.00 89.81 94 ILE A O 1
ATOM 709 N N . PHE A 1 95 ? -1.193 -7.896 3.972 1.00 90.62 95 PHE A N 1
ATOM 710 C CA . PHE A 1 95 ? -0.262 -7.798 2.852 1.00 90.62 95 PHE A CA 1
ATOM 711 C C . PHE A 1 95 ? -1.009 -7.962 1.530 1.00 90.62 95 PHE A C 1
ATOM 713 O O . PHE A 1 95 ? -1.781 -8.903 1.361 1.00 90.62 95 PHE A O 1
ATOM 720 N N . VAL A 1 96 ? -0.782 -7.067 0.575 1.00 87.94 96 VAL A N 1
ATOM 721 C CA . VAL A 1 96 ? -1.353 -7.134 -0.772 1.00 87.94 96 VAL A CA 1
ATOM 722 C C . VAL A 1 96 ? -0.246 -7.296 -1.799 1.00 87.94 96 VAL A C 1
ATOM 724 O O . VAL A 1 96 ? 0.790 -6.635 -1.745 1.00 87.94 96 VAL A O 1
ATOM 727 N N . PHE A 1 97 ? -0.487 -8.166 -2.768 1.00 83.75 97 PHE A N 1
ATOM 728 C CA . PHE A 1 97 ? 0.448 -8.459 -3.840 1.00 83.75 97 PHE A CA 1
ATOM 729 C C . PHE A 1 97 ? -0.285 -8.496 -5.188 1.00 83.75 97 PHE A C 1
ATOM 731 O O . PHE A 1 97 ? -0.516 -9.570 -5.745 1.00 83.75 97 PHE A O 1
ATOM 738 N N . PRO A 1 98 ? -0.695 -7.328 -5.724 1.00 70.25 98 PRO A N 1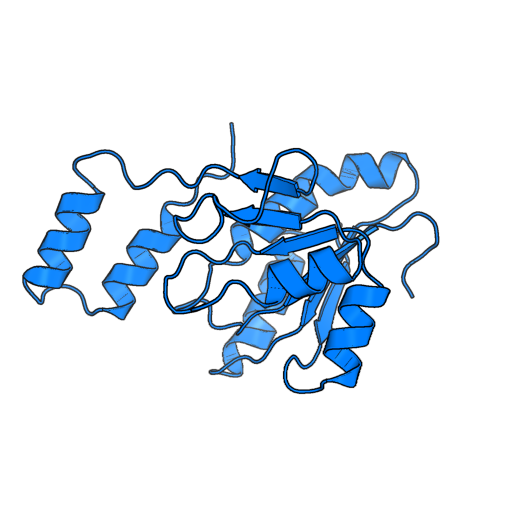
ATOM 739 C CA . PRO A 1 98 ? -1.446 -7.233 -6.978 1.00 70.25 98 PRO A CA 1
ATOM 740 C C . PRO A 1 98 ? -0.557 -7.398 -8.229 1.00 70.25 98 PRO A C 1
ATOM 742 O O . PRO A 1 98 ? -0.937 -6.968 -9.311 1.00 70.25 98 PRO A O 1
ATOM 745 N N . VAL A 1 99 ? 0.640 -7.977 -8.088 1.00 67.50 99 VAL A N 1
ATOM 746 C CA . VAL A 1 99 ? 1.613 -8.141 -9.177 1.00 67.50 99 VAL A CA 1
ATOM 747 C C . VAL A 1 99 ? 1.139 -9.224 -10.143 1.00 67.50 99 VAL A C 1
ATOM 749 O O . VAL A 1 99 ? 0.751 -10.311 -9.725 1.00 67.50 99 VAL A O 1
ATOM 752 N N . ASP A 1 100 ? 1.188 -8.942 -11.442 1.00 58.50 100 ASP A N 1
ATOM 753 C CA . ASP A 1 100 ? 0.603 -9.762 -12.512 1.00 58.50 100 ASP A CA 1
ATOM 754 C C . ASP A 1 100 ? 1.643 -10.269 -13.534 1.00 58.50 100 ASP A C 1
ATOM 756 O O . ASP A 1 100 ? 1.304 -10.607 -14.667 1.00 58.50 100 ASP A O 1
ATOM 760 N N . ASN A 1 101 ? 2.927 -10.371 -13.153 1.00 53.84 101 ASN A N 1
ATOM 761 C CA . ASN A 1 101 ? 3.977 -10.851 -14.060 1.00 53.84 101 ASN A CA 1
ATOM 762 C C . ASN A 1 101 ? 4.892 -11.957 -13.510 1.00 53.84 101 ASN A C 1
ATOM 764 O O . ASN A 1 101 ? 5.216 -12.036 -12.328 1.00 53.84 101 ASN A O 1
ATOM 768 N N . LEU A 1 102 ? 5.395 -12.760 -14.455 1.00 36.75 102 LEU A N 1
ATOM 769 C CA . LEU A 1 102 ? 6.264 -13.934 -14.280 1.00 36.75 102 LEU A CA 1
ATOM 770 C C . LEU A 1 102 ? 7.669 -13.648 -13.699 1.00 36.75 102 LEU A C 1
ATOM 772 O O . LEU A 1 102 ? 8.373 -14.582 -13.326 1.00 36.75 102 LEU A O 1
ATOM 776 N N . GLN A 1 103 ? 8.121 -12.389 -13.639 1.00 43.62 103 GLN A N 1
ATOM 777 C CA . GLN A 1 103 ? 9.487 -12.033 -13.209 1.00 43.62 103 GLN A CA 1
ATOM 778 C C . GLN A 1 103 ? 9.635 -11.792 -11.695 1.00 43.62 103 GLN A C 1
ATOM 780 O O . GLN A 1 103 ? 10.688 -11.349 -11.231 1.00 43.62 103 GLN A O 1
ATOM 785 N N . GLU A 1 104 ? 8.589 -12.035 -10.916 1.00 51.94 104 GLU A N 1
ATOM 786 C CA . GLU A 1 104 ? 8.652 -12.176 -9.458 1.00 51.94 104 GLU A CA 1
ATOM 787 C C . GLU A 1 104 ? 8.871 -13.664 -9.136 1.00 51.94 104 GLU A C 1
ATOM 789 O O . GLU A 1 104 ? 8.004 -14.383 -8.659 1.00 51.94 104 GLU A O 1
ATOM 794 N N . THR A 1 105 ? 10.047 -14.153 -9.537 1.00 43.81 105 THR A N 1
ATOM 795 C CA . THR A 1 105 ? 10.353 -15.558 -9.868 1.00 43.81 105 THR A CA 1
ATOM 796 C C . THR A 1 105 ? 10.186 -16.582 -8.733 1.00 43.81 105 THR A C 1
ATOM 798 O O . THR A 1 105 ? 10.368 -17.765 -8.982 1.00 43.81 105 THR A O 1
ATOM 801 N N . PHE A 1 106 ? 9.810 -16.198 -7.510 1.00 53.44 106 PHE A N 1
ATOM 802 C CA . PHE A 1 106 ? 9.687 -17.154 -6.398 1.00 53.44 106 PHE A CA 1
ATOM 803 C C . PHE A 1 106 ? 8.579 -16.843 -5.375 1.00 53.44 106 PHE A C 1
ATOM 805 O O . PHE A 1 106 ? 8.464 -17.576 -4.397 1.00 53.44 106 PHE A O 1
ATOM 812 N N . GLY A 1 107 ? 7.788 -15.771 -5.545 1.00 58.53 107 GLY A N 1
ATOM 813 C CA . GLY A 1 107 ? 6.743 -15.401 -4.573 1.00 58.53 107 GLY A CA 1
ATOM 814 C C . GLY A 1 107 ? 7.266 -15.145 -3.151 1.00 58.53 107 GLY A C 1
ATOM 815 O O . GLY A 1 107 ? 6.545 -15.342 -2.174 1.00 58.53 107 GLY A O 1
ATOM 816 N N . LEU A 1 108 ? 8.529 -14.722 -3.020 1.00 72.56 108 LEU A N 1
ATOM 817 C CA . LEU A 1 108 ? 9.191 -14.566 -1.722 1.00 72.56 108 LEU A CA 1
ATOM 818 C C . LEU A 1 108 ? 8.521 -13.501 -0.854 1.00 72.56 108 LEU A C 1
ATOM 820 O O . LEU A 1 108 ? 8.411 -13.709 0.346 1.00 72.56 108 LEU A O 1
ATOM 824 N N . ALA A 1 109 ? 8.041 -12.397 -1.434 1.00 79.00 109 ALA A N 1
ATOM 825 C CA . ALA A 1 109 ? 7.419 -11.326 -0.658 1.00 79.00 109 ALA A CA 1
ATOM 826 C C . ALA A 1 109 ? 6.091 -11.767 0.007 1.00 79.00 109 ALA A C 1
ATOM 828 O O . ALA A 1 109 ? 5.956 -11.582 1.218 1.00 79.00 109 ALA A O 1
ATOM 829 N N . PRO A 1 110 ? 5.152 -12.438 -0.697 1.00 79.00 110 PRO A N 1
ATOM 830 C CA . PRO A 1 110 ? 4.024 -13.108 -0.046 1.00 79.00 110 PRO A CA 1
ATOM 831 C C . PRO A 1 110 ? 4.437 -14.128 1.025 1.00 79.00 110 PRO A C 1
ATOM 833 O O . PRO A 1 110 ? 3.841 -14.153 2.097 1.00 79.00 110 PRO A O 1
ATOM 836 N N . VAL A 1 111 ? 5.473 -14.940 0.779 1.00 81.00 111 VAL A N 1
ATOM 837 C CA . VAL A 1 111 ? 5.960 -15.931 1.759 1.00 81.00 111 VAL A CA 1
ATOM 838 C C . VAL A 1 111 ? 6.520 -15.261 3.017 1.00 81.00 111 VAL A C 1
ATOM 840 O O . VAL A 1 111 ? 6.239 -15.706 4.127 1.00 81.00 111 VAL A O 1
ATOM 843 N N . GLU A 1 112 ? 7.286 -14.181 2.874 1.00 83.94 112 GLU A N 1
ATOM 844 C CA . GLU A 1 112 ? 7.789 -13.386 3.997 1.00 83.94 112 GLU A CA 1
ATOM 845 C C . GLU A 1 112 ? 6.638 -12.760 4.797 1.00 83.94 112 GLU A C 1
ATOM 847 O O . GLU A 1 112 ? 6.671 -12.772 6.027 1.00 83.94 112 GLU A O 1
ATOM 852 N N . ALA A 1 113 ? 5.599 -12.263 4.118 1.00 85.50 113 ALA A N 1
ATOM 853 C CA . ALA A 1 113 ? 4.404 -11.735 4.767 1.00 85.50 113 ALA A CA 1
ATOM 854 C C . ALA A 1 113 ? 3.636 -12.815 5.542 1.00 85.50 113 ALA A C 1
ATOM 856 O O . ALA A 1 113 ? 3.268 -12.603 6.697 1.00 85.50 113 ALA A O 1
ATOM 857 N N . MET A 1 114 ? 3.477 -14.004 4.958 1.00 82.00 114 MET A N 1
ATOM 858 C CA . MET A 1 114 ? 2.893 -15.158 5.646 1.00 82.00 114 MET A CA 1
ATOM 859 C C . MET A 1 114 ? 3.737 -15.587 6.852 1.00 82.00 114 MET A C 1
ATOM 861 O O . MET A 1 114 ? 3.188 -15.886 7.911 1.00 82.00 114 MET A O 1
ATOM 865 N N . ALA A 1 115 ? 5.069 -15.576 6.735 1.00 83.81 115 ALA A N 1
ATOM 866 C CA . ALA A 1 115 ? 5.976 -15.867 7.846 1.00 83.81 115 ALA A CA 1
ATOM 867 C C . ALA A 1 115 ? 5.903 -14.808 8.961 1.00 83.81 115 ALA A C 1
ATOM 869 O O . ALA A 1 115 ? 6.136 -15.126 10.127 1.00 83.81 115 ALA A O 1
ATOM 870 N N . ALA A 1 116 ? 5.539 -13.569 8.620 1.00 85.62 116 ALA A N 1
ATOM 871 C CA . ALA A 1 116 ? 5.213 -12.510 9.571 1.00 85.62 116 ALA A CA 1
ATOM 872 C C . ALA A 1 116 ? 3.793 -12.637 10.166 1.00 85.62 116 ALA A C 1
ATOM 874 O O . ALA A 1 116 ? 3.420 -11.837 11.020 1.00 85.62 116 ALA A O 1
ATOM 875 N N . GLY A 1 117 ? 3.017 -13.647 9.757 1.00 83.44 117 GLY A N 1
ATOM 876 C CA . GLY A 1 117 ? 1.661 -13.901 10.244 1.00 83.44 117 GLY A CA 1
ATOM 877 C C . GLY A 1 117 ? 0.585 -13.037 9.587 1.00 83.44 117 GLY A C 1
ATOM 878 O O . GLY A 1 117 ? -0.529 -12.972 10.104 1.00 83.44 117 GLY A O 1
ATOM 879 N N . LEU A 1 118 ? 0.900 -12.371 8.471 1.00 82.75 118 LEU A N 1
ATOM 880 C CA . LEU A 1 118 ? -0.046 -11.502 7.782 1.00 82.75 118 LEU A CA 1
ATOM 881 C C . LEU A 1 118 ? -0.993 -12.311 6.889 1.00 82.75 118 LEU A C 1
ATOM 883 O O . LEU A 1 118 ? -0.526 -13.162 6.124 1.00 82.75 118 LEU A O 1
ATOM 887 N N . PRO A 1 119 ? -2.303 -12.009 6.898 1.00 83.12 119 PRO A N 1
ATOM 888 C CA . PRO A 1 119 ? -3.180 -12.432 5.820 1.00 83.12 119 PRO A CA 1
ATOM 889 C C . PRO A 1 119 ? -2.729 -11.771 4.510 1.00 83.12 119 PRO A C 1
ATOM 891 O O . PRO A 1 119 ? -2.482 -10.561 4.461 1.00 83.12 119 PRO A O 1
ATOM 894 N N . VAL A 1 120 ? -2.638 -12.566 3.440 1.00 82.81 120 VAL A N 1
ATOM 895 C CA . VAL A 1 120 ? -2.204 -12.086 2.118 1.00 82.81 120 VAL A CA 1
ATOM 896 C C . VAL A 1 120 ? -3.380 -11.960 1.145 1.00 82.81 120 VAL A C 1
ATOM 898 O O . VAL A 1 120 ? -4.243 -12.829 1.094 1.00 82.81 120 VAL A O 1
ATOM 901 N N . ILE A 1 121 ? -3.423 -10.899 0.341 1.00 81.12 121 ILE A N 1
ATOM 902 C CA . ILE A 1 121 ? -4.348 -10.746 -0.790 1.00 81.12 121 ILE A CA 1
ATOM 903 C C . ILE A 1 121 ? -3.515 -10.686 -2.064 1.00 81.12 121 ILE A C 1
ATOM 905 O O . ILE A 1 121 ? -2.753 -9.741 -2.261 1.00 81.12 121 ILE A O 1
ATOM 909 N N . VAL A 1 122 ? -3.643 -11.682 -2.932 1.00 74.25 122 VAL A N 1
ATOM 910 C CA . VAL A 1 122 ? -2.803 -11.813 -4.133 1.00 74.25 122 VAL A CA 1
ATOM 911 C C . VAL A 1 122 ? -3.658 -11.918 -5.395 1.00 74.25 122 VAL A C 1
ATOM 913 O O . VAL A 1 122 ? -4.816 -12.338 -5.335 1.00 74.25 122 VAL A O 1
ATOM 916 N N . SER A 1 123 ? -3.098 -11.540 -6.544 1.00 65.69 123 SER A N 1
ATOM 917 C CA . SER A 1 123 ? -3.682 -11.846 -7.857 1.00 65.69 123 SER A CA 1
ATOM 918 C C . SER A 1 123 ? -3.743 -13.369 -8.077 1.00 65.69 123 SER A C 1
ATOM 920 O O . SER A 1 123 ? -2.834 -14.100 -7.675 1.00 65.69 123 SER A O 1
ATOM 922 N N . ASP A 1 124 ? -4.804 -13.880 -8.713 1.00 61.81 124 ASP A N 1
ATOM 923 C CA . ASP A 1 124 ? -4.923 -15.300 -9.094 1.00 61.81 124 ASP A CA 1
ATOM 924 C C . ASP A 1 124 ? -4.085 -15.6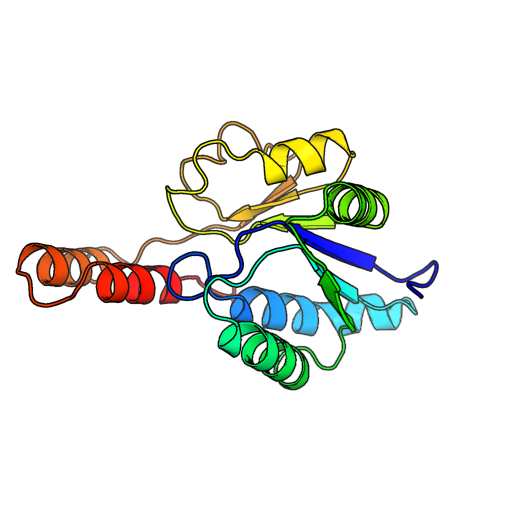06 -10.351 1.00 61.81 124 ASP A C 1
ATOM 926 O O . ASP A 1 124 ? -4.594 -15.994 -11.404 1.00 61.81 124 ASP A O 1
ATOM 930 N N . TRP A 1 125 ? -2.773 -15.380 -10.245 1.00 50.75 125 TRP A N 1
ATOM 931 C CA . TRP A 1 125 ? -1.779 -15.677 -11.274 1.00 50.75 125 TRP A CA 1
ATOM 932 C C . TRP A 1 125 ? -1.031 -16.981 -10.954 1.00 50.75 125 TRP A C 1
ATOM 934 O O . TRP A 1 125 ? -0.846 -17.343 -9.792 1.00 50.75 125 TRP A O 1
ATOM 944 N N . ASP A 1 126 ? -0.593 -17.703 -11.991 1.00 49.44 126 ASP A N 1
ATOM 945 C CA . ASP A 1 126 ? -0.280 -19.147 -11.958 1.00 49.44 126 ASP A CA 1
ATOM 946 C C . ASP A 1 126 ? 0.798 -19.590 -10.939 1.00 49.44 126 ASP A C 1
ATOM 948 O O . ASP A 1 126 ? 0.851 -20.761 -10.582 1.00 49.44 126 ASP A O 1
ATOM 952 N N . GLY A 1 127 ? 1.612 -18.667 -10.410 1.00 47.69 127 GLY A N 1
ATOM 953 C CA . GLY A 1 127 ? 2.629 -18.943 -9.382 1.00 47.69 127 GLY A CA 1
ATOM 954 C C . GLY A 1 127 ? 2.149 -18.895 -7.921 1.00 47.69 127 GLY A C 1
ATOM 955 O O . GLY A 1 127 ? 2.915 -19.250 -7.032 1.00 47.69 127 GLY A O 1
ATOM 956 N N . MET A 1 128 ? 0.914 -18.451 -7.650 1.00 51.84 128 MET A N 1
ATOM 957 C CA . MET A 1 128 ? 0.408 -18.227 -6.279 1.00 51.84 128 MET A CA 1
ATOM 958 C C . MET A 1 128 ? -0.579 -19.297 -5.791 1.00 51.84 128 MET A C 1
ATOM 960 O O . MET A 1 128 ? -0.924 -19.326 -4.607 1.00 51.84 128 MET A O 1
ATOM 964 N N . LYS A 1 129 ? -1.023 -20.190 -6.686 1.00 50.25 129 LYS A N 1
ATOM 965 C CA . LYS A 1 129 ? -2.028 -21.227 -6.392 1.00 50.25 129 LYS A CA 1
ATOM 966 C C . LYS A 1 129 ? -1.545 -22.267 -5.378 1.00 50.25 129 LYS A C 1
ATOM 968 O O . LYS A 1 129 ? -2.370 -22.795 -4.640 1.00 50.25 129 LYS A O 1
ATOM 973 N N . ASP A 1 130 ? -0.237 -22.506 -5.312 1.00 51.16 130 ASP A N 1
ATOM 974 C CA . ASP A 1 130 ? 0.353 -23.511 -4.419 1.00 51.16 130 ASP A CA 1
ATOM 975 C C . ASP A 1 130 ? 0.653 -22.971 -3.007 1.00 51.16 130 ASP A C 1
ATOM 977 O O . ASP A 1 130 ? 0.780 -23.754 -2.066 1.00 51.16 130 ASP A O 1
ATOM 981 N N . THR A 1 131 ? 0.733 -21.645 -2.834 1.00 50.56 131 THR A N 1
ATOM 982 C CA . THR A 1 131 ? 1.186 -21.010 -1.579 1.00 50.56 131 THR A CA 1
ATOM 983 C C . THR A 1 131 ? 0.057 -20.305 -0.823 1.00 50.56 131 THR A C 1
ATOM 985 O O . THR A 1 131 ? 0.083 -20.262 0.405 1.00 50.56 131 THR A O 1
ATOM 988 N N . VAL A 1 132 ? -0.960 -19.780 -1.521 1.00 56.06 132 VAL A N 1
ATOM 989 C CA . VAL A 1 132 ? -2.060 -19.019 -0.902 1.00 56.06 132 VAL A CA 1
ATOM 990 C C . VAL A 1 132 ? -3.353 -19.834 -0.896 1.00 56.06 132 VAL A C 1
ATOM 992 O O . VAL A 1 132 ? -4.128 -19.850 -1.854 1.00 56.06 132 VAL A O 1
ATOM 995 N N . THR A 1 133 ? -3.582 -20.506 0.228 1.00 60.09 133 THR A N 1
ATOM 996 C CA . THR A 1 133 ? -4.822 -21.231 0.540 1.00 60.09 133 THR A CA 1
ATOM 997 C C . THR A 1 133 ? -5.852 -20.323 1.220 1.00 60.09 133 THR A C 1
ATOM 999 O O . THR A 1 133 ? -5.490 -19.277 1.763 1.00 60.09 133 THR A O 1
ATOM 1002 N N . ASP A 1 134 ? -7.115 -20.756 1.267 1.00 56.75 134 ASP A N 1
ATOM 1003 C CA . ASP A 1 134 ? -8.229 -20.013 1.884 1.00 56.75 134 ASP A CA 1
ATOM 1004 C C . ASP A 1 134 ? -8.023 -19.725 3.386 1.00 56.75 134 ASP A C 1
ATOM 1006 O O . ASP A 1 134 ? -8.684 -18.860 3.957 1.00 56.75 134 ASP A O 1
ATOM 1010 N N . THR A 1 135 ? -7.108 -20.442 4.049 1.00 56.84 135 THR A N 1
ATOM 1011 C CA . THR A 1 135 ? -6.756 -20.231 5.464 1.00 56.84 135 THR A CA 1
ATOM 1012 C C . THR A 1 135 ? -5.601 -19.250 5.662 1.00 56.84 135 THR A C 1
ATOM 1014 O O . THR A 1 135 ? -5.387 -18.780 6.777 1.00 56.84 135 THR A O 1
ATOM 1017 N N . THR A 1 136 ? -4.857 -18.938 4.600 1.00 58.06 136 THR A N 1
ATOM 1018 C CA . THR A 1 136 ? -3.656 -18.087 4.630 1.00 58.06 136 THR A CA 1
ATOM 1019 C C . THR A 1 136 ? -3.848 -16.745 3.917 1.00 58.06 136 THR A C 1
ATOM 1021 O O . THR A 1 136 ? -3.046 -15.835 4.111 1.00 58.06 136 THR A O 1
ATOM 1024 N N . GLY A 1 137 ? -4.900 -16.592 3.104 1.00 58.62 137 GLY A N 1
ATOM 1025 C CA . GLY A 1 137 ? -5.158 -15.361 2.360 1.00 58.62 137 GLY A CA 1
ATOM 1026 C C . GLY A 1 137 ? -6.324 -15.443 1.371 1.00 58.62 137 GLY A C 1
ATOM 1027 O O . GLY A 1 137 ? -7.006 -16.459 1.272 1.00 58.62 137 GLY A O 1
ATOM 1028 N N . PHE A 1 138 ? -6.532 -14.366 0.613 1.00 59.88 138 PHE A N 1
ATOM 1029 C CA . PHE A 1 138 ? -7.523 -14.278 -0.460 1.00 59.88 138 PHE A CA 1
ATOM 1030 C C . PHE A 1 138 ? -6.833 -14.184 -1.823 1.00 59.88 138 PHE A C 1
ATOM 1032 O O . PHE A 1 138 ? -5.964 -13.339 -2.039 1.00 59.88 138 PHE A O 1
ATOM 1039 N N . ARG A 1 139 ? -7.253 -15.019 -2.776 1.00 57.75 139 ARG A N 1
ATOM 1040 C CA . ARG A 1 139 ? -6.868 -14.890 -4.188 1.00 57.75 139 ARG A CA 1
ATOM 1041 C C . ARG A 1 139 ? -7.959 -14.133 -4.931 1.00 57.75 139 ARG A C 1
ATOM 1043 O O . ARG A 1 139 ? -9.115 -14.553 -4.919 1.00 57.75 139 ARG A O 1
ATOM 1050 N N . ILE A 1 140 ? -7.604 -13.014 -5.552 1.00 57.59 140 ILE A N 1
ATOM 1051 C CA . ILE A 1 140 ? -8.541 -12.203 -6.331 1.00 57.59 140 ILE A CA 1
ATOM 1052 C C . ILE A 1 140 ? -8.472 -12.658 -7.795 1.00 57.59 140 ILE A C 1
ATOM 1054 O O . ILE A 1 140 ? -7.388 -12.581 -8.379 1.00 57.59 140 ILE A O 1
ATOM 1058 N N . PRO A 1 141 ? -9.585 -13.130 -8.398 1.00 45.84 141 PRO A N 1
ATOM 1059 C CA . PRO A 1 141 ? -9.586 -13.655 -9.760 1.00 45.84 141 PRO A CA 1
ATOM 1060 C C . PRO A 1 141 ? -8.986 -12.672 -10.770 1.00 45.84 141 PRO A C 1
ATOM 1062 O O . PRO A 1 141 ? -9.488 -11.561 -10.951 1.00 45.84 141 PRO A O 1
ATOM 1065 N N . THR A 1 142 ? -7.943 -13.108 -11.471 1.00 42.44 142 THR A N 1
ATOM 1066 C CA . THR A 1 142 ? -7.375 -12.408 -12.624 1.00 42.44 142 THR A CA 1
ATOM 1067 C C . THR A 1 142 ? -7.986 -13.022 -13.884 1.00 42.44 142 THR A C 1
ATOM 1069 O O . THR A 1 142 ? -7.523 -14.048 -14.375 1.00 42.44 142 THR A O 1
ATOM 1072 N N . GLU A 1 143 ? -9.076 -12.454 -14.412 1.00 38.94 143 GLU A N 1
ATOM 1073 C CA . GLU A 1 143 ? -9.584 -12.905 -15.716 1.00 38.94 143 GLU A CA 1
ATOM 1074 C C . GLU A 1 143 ? -8.598 -12.480 -16.815 1.00 38.94 143 GLU A C 1
ATOM 1076 O O . GLU A 1 143 ? -8.468 -11.296 -17.124 1.00 38.94 143 GLU A O 1
ATOM 1081 N N . MET A 1 144 ? -7.930 -13.451 -17.451 1.00 35.81 144 MET A N 1
ATOM 1082 C CA . MET A 1 144 ? -7.323 -13.225 -18.765 1.00 35.81 144 MET A CA 1
ATOM 1083 C C . MET A 1 144 ? -8.396 -12.721 -19.737 1.00 35.81 144 MET A C 1
ATOM 1085 O O . MET A 1 144 ? -9.553 -13.145 -19.668 1.00 35.81 144 MET A O 1
ATOM 1089 N N . ALA A 1 145 ? -8.004 -11.838 -20.664 1.00 32.25 145 ALA A N 1
ATOM 1090 C CA . ALA A 1 145 ? -8.894 -11.308 -21.696 1.00 32.25 145 ALA A CA 1
ATOM 1091 C C . ALA A 1 145 ? -9.788 -12.409 -22.292 1.00 32.25 145 ALA A C 1
ATOM 1093 O O . ALA A 1 145 ? -9.296 -13.487 -22.637 1.00 32.25 145 ALA A O 1
ATOM 1094 N N . ARG A 1 146 ? -11.084 -12.111 -22.486 1.00 32.56 146 ARG A N 1
ATOM 1095 C CA . ARG A 1 146 ? -12.016 -12.974 -23.236 1.00 32.56 146 ARG A CA 1
ATOM 1096 C C . ARG A 1 146 ? -11.325 -13.535 -24.485 1.00 32.56 146 ARG A C 1
ATOM 1098 O O . ARG A 1 146 ? -10.687 -12.772 -25.217 1.00 32.56 146 ARG A O 1
ATOM 1105 N N . ALA A 1 147 ? -11.467 -14.844 -24.722 1.00 34.31 147 ALA A N 1
ATOM 1106 C CA . ALA A 1 147 ? -10.903 -15.530 -25.885 1.00 34.31 147 ALA A CA 1
ATOM 1107 C C . ALA A 1 147 ? -11.203 -14.724 -27.165 1.00 34.31 147 ALA A C 1
ATOM 1109 O O . ALA A 1 147 ? -12.361 -14.535 -27.529 1.00 34.31 147 ALA A O 1
ATOM 1110 N N . GLY A 1 148 ? -10.154 -14.159 -27.771 1.00 37.41 148 GLY A N 1
ATOM 1111 C CA . GLY A 1 148 ? -10.242 -13.176 -28.857 1.00 37.41 148 GLY A CA 1
ATOM 1112 C C . GLY A 1 148 ? -9.393 -11.923 -28.616 1.00 37.41 148 GLY A C 1
ATOM 1113 O O . GLY A 1 148 ? -8.560 -11.587 -29.455 1.00 37.41 148 GLY A O 1
ATOM 1114 N N . ALA A 1 149 ? -9.521 -11.271 -27.456 1.00 41.81 149 ALA A N 1
ATOM 1115 C CA . ALA A 1 149 ? -8.730 -10.078 -27.128 1.00 41.81 149 ALA A CA 1
ATOM 1116 C C . ALA A 1 149 ? -7.276 -10.437 -26.775 1.00 41.81 149 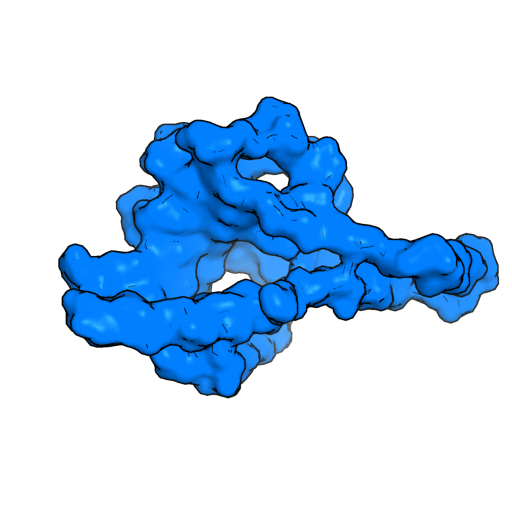ALA A C 1
ATOM 1118 O O . ALA A 1 149 ? -6.350 -9.813 -27.287 1.00 41.81 149 ALA A O 1
ATOM 1119 N N . ALA A 1 150 ? -7.066 -11.511 -26.005 1.00 39.16 150 ALA A N 1
ATOM 1120 C CA . ALA A 1 150 ? -5.732 -12.030 -25.691 1.00 39.16 150 ALA A CA 1
ATOM 1121 C C . ALA A 1 150 ? -5.017 -12.529 -26.956 1.00 39.16 150 ALA A C 1
ATOM 1123 O O . ALA A 1 150 ? -3.855 -12.217 -27.181 1.00 39.16 150 ALA A O 1
ATOM 1124 N N . THR A 1 151 ? -5.738 -13.227 -27.839 1.00 44.03 151 THR A N 1
ATOM 1125 C CA . THR A 1 151 ? -5.209 -13.707 -29.123 1.00 44.03 151 THR A CA 1
ATOM 1126 C C . THR A 1 151 ? -4.782 -12.549 -30.022 1.00 44.03 151 THR A C 1
ATOM 1128 O O . THR A 1 151 ? -3.713 -12.607 -30.617 1.00 44.03 151 THR A O 1
ATOM 1131 N N . HIS A 1 152 ? -5.570 -11.474 -30.093 1.00 47.41 152 HIS A N 1
ATOM 1132 C CA . HIS A 1 152 ? -5.221 -10.276 -30.856 1.00 47.41 152 HIS A CA 1
ATOM 1133 C C . HIS A 1 152 ? -3.981 -9.560 -30.288 1.00 47.41 152 HIS A C 1
ATOM 1135 O O . HIS A 1 152 ? -3.091 -9.194 -31.051 1.00 47.41 152 HIS A O 1
ATOM 1141 N N . ILE A 1 153 ? -3.884 -9.417 -28.963 1.00 49.31 153 ILE A N 1
ATOM 1142 C CA . ILE A 1 153 ? -2.737 -8.795 -28.279 1.00 49.31 153 ILE A CA 1
ATOM 1143 C C . ILE A 1 153 ? -1.460 -9.641 -28.467 1.00 49.31 153 ILE A C 1
ATOM 1145 O O . ILE A 1 153 ? -0.412 -9.117 -28.847 1.00 49.31 153 ILE A O 1
ATOM 1149 N N . SER A 1 154 ? -1.550 -10.968 -28.329 1.00 44.25 154 SER A N 1
ATOM 1150 C CA . SER A 1 154 ? -0.429 -11.883 -28.589 1.00 44.25 154 SER A CA 1
ATOM 1151 C C . SER A 1 154 ? -0.013 -11.915 -30.063 1.00 44.25 154 SER A C 1
ATOM 1153 O O . SER A 1 154 ? 1.181 -11.955 -30.348 1.00 44.25 154 SER A O 1
ATOM 1155 N N . LEU A 1 155 ? -0.955 -11.849 -31.013 1.00 47.78 155 LEU A N 1
ATOM 1156 C CA . LEU A 1 155 ? -0.647 -11.796 -32.449 1.00 47.78 155 LEU A CA 1
ATOM 1157 C C . LEU A 1 155 ? 0.064 -10.498 -32.845 1.00 47.78 155 LEU A C 1
ATOM 1159 O O . LEU A 1 155 ? 0.938 -10.525 -33.707 1.00 47.78 155 LEU A O 1
ATOM 1163 N N . ARG A 1 156 ? -0.263 -9.373 -32.205 1.00 52.28 156 ARG A N 1
ATOM 1164 C CA . ARG A 1 156 ? 0.420 -8.092 -32.436 1.00 52.28 156 ARG A CA 1
ATOM 1165 C C . ARG A 1 156 ? 1.848 -8.097 -31.906 1.00 52.28 156 ARG A C 1
ATOM 1167 O O . ARG A 1 156 ? 2.732 -7.562 -32.571 1.00 52.28 156 ARG A O 1
ATOM 1174 N N . HIS A 1 157 ? 2.095 -8.750 -30.771 1.00 41.69 157 HIS A N 1
ATOM 1175 C CA . HIS A 1 157 ? 3.454 -8.950 -30.274 1.00 41.69 157 HIS A CA 1
ATOM 1176 C C . HIS A 1 157 ? 4.260 -9.916 -31.157 1.00 41.69 157 HIS A C 1
ATOM 1178 O O . HIS A 1 157 ? 5.347 -9.575 -31.618 1.00 41.69 157 HIS A O 1
ATOM 1184 N N . LEU A 1 158 ? 3.705 -11.097 -31.460 1.00 39.62 158 LEU A N 1
ATOM 1185 C CA . LEU A 1 158 ? 4.355 -12.108 -32.307 1.00 39.62 158 LEU A CA 1
ATOM 1186 C C . LEU A 1 158 ? 4.582 -11.611 -33.744 1.00 39.62 158 LEU A C 1
ATOM 1188 O O . LEU A 1 158 ? 5.551 -12.004 -34.387 1.00 39.62 158 LEU A O 1
ATOM 1192 N N . GLY A 1 159 ? 3.717 -10.721 -34.234 1.00 47.91 159 GLY A N 1
ATOM 1193 C CA . GLY A 1 159 ? 3.858 -10.031 -35.515 1.00 47.91 159 GLY A CA 1
ATOM 1194 C C . GLY A 1 159 ? 4.786 -8.812 -35.484 1.00 47.91 159 GLY A C 1
ATOM 1195 O O . GLY A 1 159 ? 4.849 -8.091 -36.477 1.00 47.91 159 GLY A O 1
ATOM 1196 N N . GLY A 1 160 ? 5.459 -8.531 -34.360 1.00 47.09 160 GLY A N 1
ATOM 1197 C CA . GLY A 1 160 ? 6.382 -7.399 -34.201 1.00 47.09 160 GLY A CA 1
ATOM 1198 C C . GLY A 1 160 ? 5.721 -6.017 -34.260 1.00 47.09 160 GLY A C 1
ATOM 1199 O O . GLY A 1 160 ? 6.413 -5.011 -34.384 1.00 47.09 160 GLY A O 1
ATOM 1200 N N . THR A 1 161 ? 4.389 -5.964 -34.202 1.00 55.59 161 THR A N 1
ATOM 1201 C CA . THR A 1 161 ? 3.599 -4.726 -34.239 1.00 55.59 161 THR A CA 1
ATOM 1202 C C . THR A 1 161 ? 3.630 -4.008 -32.892 1.00 55.59 161 THR A C 1
ATOM 1204 O O . THR A 1 161 ? 3.689 -2.783 -32.864 1.00 55.59 161 THR A O 1
ATOM 1207 N N . ASP A 1 162 ? 3.631 -4.770 -31.796 1.00 45.53 162 ASP A N 1
ATOM 1208 C CA . ASP A 1 162 ? 3.733 -4.250 -30.434 1.00 45.53 162 ASP A CA 1
ATOM 1209 C C . ASP A 1 162 ? 5.039 -4.733 -29.781 1.00 45.53 162 ASP A C 1
ATOM 1211 O O . ASP A 1 162 ? 5.392 -5.921 -29.819 1.00 45.53 162 ASP A O 1
ATOM 1215 N N . SER A 1 163 ? 5.764 -3.804 -29.155 1.00 45.66 163 SER A N 1
ATOM 1216 C CA . SER A 1 163 ? 6.933 -4.133 -28.342 1.00 45.66 163 SER A CA 1
ATOM 1217 C C . SER A 1 163 ? 6.523 -4.981 -27.137 1.00 45.66 163 SER A C 1
ATOM 1219 O O . SER A 1 163 ? 5.369 -4.978 -26.709 1.00 45.66 163 SER A O 1
ATOM 1221 N N . TYR A 1 164 ? 7.479 -5.700 -26.552 1.00 43.22 164 TYR A N 1
ATOM 1222 C CA . TYR A 1 164 ? 7.213 -6.530 -25.376 1.00 43.22 164 TYR A CA 1
ATOM 1223 C C . TYR A 1 164 ? 6.590 -5.730 -24.212 1.00 43.22 164 TYR A C 1
ATOM 1225 O O . TYR A 1 164 ? 5.699 -6.225 -23.531 1.00 43.22 164 TYR A O 1
ATOM 1233 N N . LEU A 1 165 ? 6.972 -4.460 -24.044 1.00 46.44 165 LEU A N 1
ATOM 1234 C CA . LEU A 1 165 ? 6.385 -3.565 -23.038 1.00 46.44 165 LEU A CA 1
ATOM 1235 C C . LEU A 1 165 ? 4.940 -3.164 -23.372 1.00 46.44 165 LEU A C 1
ATOM 1237 O O . LEU A 1 165 ? 4.093 -3.103 -22.488 1.00 46.44 165 LEU A O 1
ATOM 1241 N N . GLN A 1 166 ? 4.626 -2.940 -24.651 1.00 46.47 166 GLN A N 1
ATOM 1242 C CA . GLN A 1 166 ? 3.255 -2.648 -25.087 1.00 46.47 166 GLN A CA 1
ATOM 1243 C C . GLN A 1 166 ? 2.338 -3.862 -24.918 1.00 46.47 166 GLN A C 1
ATOM 1245 O O . GLN A 1 166 ? 1.194 -3.714 -24.494 1.00 46.47 166 GLN A O 1
ATOM 1250 N N . TYR A 1 167 ? 2.862 -5.056 -25.192 1.00 45.81 167 TYR A N 1
ATOM 1251 C CA . TYR A 1 167 ? 2.174 -6.320 -24.956 1.00 45.81 167 TYR A CA 1
ATOM 1252 C C . TYR A 1 167 ? 1.815 -6.508 -23.474 1.00 45.81 167 TYR A C 1
ATOM 1254 O O . TYR A 1 167 ? 0.663 -6.795 -23.150 1.00 45.81 167 TYR A O 1
ATOM 1262 N N . LEU A 1 168 ? 2.776 -6.284 -22.571 1.00 48.53 168 LEU A N 1
ATOM 1263 C CA . LEU A 1 168 ? 2.560 -6.414 -21.128 1.00 48.53 168 LEU A CA 1
ATOM 1264 C C . LEU A 1 168 ? 1.602 -5.350 -20.572 1.00 48.53 168 LEU A C 1
ATOM 1266 O O . LEU A 1 168 ? 0.704 -5.691 -19.806 1.00 48.53 168 LEU A O 1
ATOM 1270 N N . GLY A 1 169 ? 1.721 -4.091 -21.003 1.00 50.09 169 GLY A N 1
ATOM 1271 C CA . GLY A 1 169 ? 0.816 -3.023 -20.563 1.00 50.09 169 GLY A CA 1
ATOM 1272 C C . GLY A 1 169 ? -0.643 -3.264 -20.970 1.00 50.09 169 GLY A C 1
ATOM 1273 O O . GLY A 1 169 ? -1.560 -3.027 -20.185 1.00 50.09 169 GLY A O 1
ATOM 1274 N N . GLN A 1 170 ? -0.872 -3.798 -22.174 1.00 52.12 170 GLN A N 1
ATOM 1275 C CA . GLN A 1 170 ? -2.215 -4.170 -22.635 1.00 52.12 170 GLN A CA 1
ATOM 1276 C C . GLN A 1 170 ? -2.801 -5.354 -21.854 1.00 52.12 170 GLN A C 1
ATOM 1278 O O . GLN A 1 170 ? -4.016 -5.422 -21.677 1.00 52.12 170 GLN A O 1
ATOM 1283 N N . LEU A 1 171 ? -1.953 -6.277 -21.393 1.00 52.44 171 LEU A N 1
ATOM 1284 C CA . LEU A 1 171 ? -2.361 -7.408 -20.561 1.00 52.44 171 LEU A CA 1
ATOM 1285 C C . LEU A 1 171 ? -2.734 -6.976 -19.139 1.00 52.44 171 LEU A C 1
ATOM 1287 O O . LEU A 1 171 ? -3.776 -7.398 -18.643 1.00 52.44 171 LEU A O 1
ATOM 1291 N N . SER A 1 172 ? -1.937 -6.100 -18.524 1.00 48.47 172 SER A N 1
ATOM 1292 C CA . SER A 1 172 ? -2.171 -5.615 -17.155 1.00 48.47 172 SER A CA 1
ATOM 1293 C C . SER A 1 172 ? -3.468 -4.798 -17.027 1.00 48.47 172 SER A C 1
ATOM 1295 O O . SER A 1 172 ? -4.225 -4.940 -16.062 1.00 48.47 172 SER A O 1
ATOM 1297 N N . ALA A 1 173 ? -3.809 -4.030 -18.071 1.00 55.56 173 ALA A N 1
ATOM 1298 C CA . ALA A 1 173 ? -5.028 -3.217 -18.145 1.00 55.56 173 ALA A CA 1
ATOM 1299 C C . ALA A 1 173 ? -6.349 -4.020 -18.168 1.00 55.56 173 ALA A C 1
ATOM 1301 O O . ALA A 1 173 ? -7.430 -3.432 -18.141 1.00 55.56 173 ALA A O 1
ATOM 1302 N N . LEU A 1 174 ? -6.293 -5.354 -18.245 1.00 54.84 174 LEU A N 1
ATOM 1303 C CA . LEU A 1 174 ? -7.473 -6.226 -18.277 1.00 54.84 174 LEU A CA 1
ATOM 1304 C C . LEU A 1 174 ? -7.938 -6.683 -16.886 1.00 54.84 174 LEU A C 1
ATOM 1306 O O . LEU A 1 174 ? -8.920 -7.420 -16.781 1.00 54.84 174 LEU A O 1
ATOM 1310 N N . THR A 1 175 ? -7.275 -6.230 -15.821 1.00 44.50 175 THR A N 1
ATOM 1311 C CA . THR A 1 175 ? -7.643 -6.545 -14.437 1.00 44.50 175 THR A CA 1
ATOM 1312 C C . THR A 1 175 ? -9.013 -5.947 -14.090 1.00 44.50 175 THR A C 1
ATOM 1314 O O . THR A 1 175 ? -9.179 -4.730 -14.016 1.00 44.50 175 THR A O 1
ATOM 1317 N N . ARG A 1 176 ? -10.028 -6.800 -13.876 1.00 44.25 176 ARG A N 1
ATOM 1318 C CA . ARG A 1 176 ? -11.386 -6.367 -13.503 1.00 44.25 176 ARG A CA 1
ATOM 1319 C C . ARG A 1 176 ? -11.409 -5.889 -12.045 1.00 44.25 176 ARG A C 1
ATOM 1321 O O . ARG A 1 176 ? -11.197 -6.681 -11.133 1.00 44.25 176 ARG A O 1
ATOM 1328 N N . THR A 1 177 ? -11.778 -4.632 -11.815 1.00 38.75 177 THR A N 1
ATOM 1329 C CA . THR A 1 177 ? -12.365 -4.191 -10.541 1.00 38.75 177 THR A CA 1
ATOM 1330 C C . THR A 1 177 ? -13.839 -4.627 -10.532 1.00 38.75 177 THR A C 1
ATOM 1332 O O . THR A 1 177 ? -14.544 -4.433 -11.520 1.00 38.75 177 THR A O 1
ATOM 1335 N N . GLY A 1 178 ? -14.262 -5.361 -9.497 1.00 37.9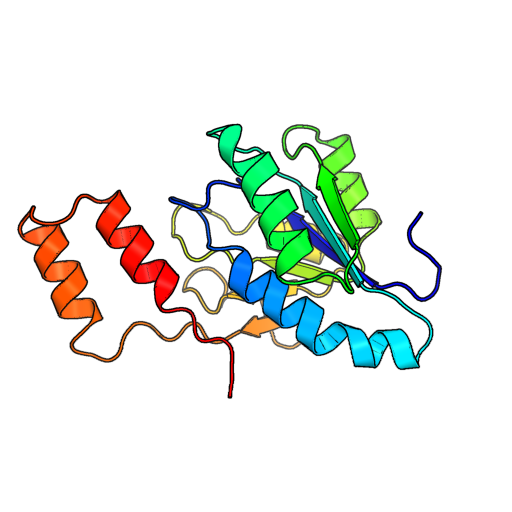4 178 GLY A N 1
ATOM 1336 C CA . GLY A 1 178 ? -15.505 -6.152 -9.472 1.00 37.94 178 GLY A CA 1
ATOM 1337 C C . GLY A 1 178 ? -16.816 -5.398 -9.758 1.00 37.94 178 GLY A C 1
ATOM 1338 O O . GLY A 1 178 ? -16.866 -4.170 -9.750 1.00 37.94 178 GLY A O 1
ATOM 1339 N N . GLY A 1 179 ? -17.874 -6.180 -10.006 1.00 30.08 179 GLY A N 1
ATOM 1340 C CA . GLY A 1 179 ? -19.275 -5.744 -10.080 1.00 30.08 179 GLY A CA 1
ATOM 1341 C C . GLY A 1 179 ? -20.099 -6.266 -8.912 1.00 30.08 179 GLY A C 1
ATOM 1342 O O . GLY A 1 179 ? -19.582 -7.142 -8.181 1.00 30.08 179 GLY A O 1
#

pLDDT: mean 72.26, std 20.15, range [30.08, 97.75]

Radius of gyration: 16.67 Å; chains: 1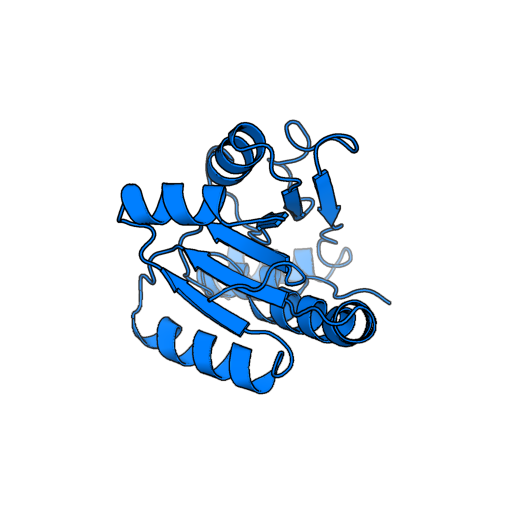; bounding box: 36×36×53 Å

Sequence (179 aa):
GIGARDIAVSCIARLTPDEKFDPFPLFLALEAAAPQLAALGGRFHLLFCGQFRDPTWSPAFAEGARRLMPGVGYHQLDGGDAVERKSVLSASDIFVFPVDNLQETFGLAPVEAMAAGLPVIVSDWDGMKDTVTDTTGFRIPTEMARAGAATHISLRHLGGTDSYLQYLGQLSALTRTGG

Foldseek 3Di:
DADPLEAEEEEEDAPECLAWADCLLVLLVQQVCQVVSVVVVYAYEYEYAHHYPDPVVVVVVVVSNCPRRVRYHYHYHHSVDPVRLVVSLLPHQAYEAATADCVVPQCVSLVVSVVSVHAYEYEPHPRCPVPHDPVRYHYDYADFPDVPQLVVLVCCVVVVVDPPSRSVSSRNVSGDPDD

Secondary structure (DSSP, 8-state):
---TT-EEEEEES---TTTS--SHHHHHHHHHHHHHHHHTT--EEEEEEE--SSTTHHHHHHHHHHHH-TTSEEEEEETT-HHHHHHHHHH-SEEEE----TTSTT-HHHHHHHHTT--EEEE--TTSTTT--TTTEEEEP-----TTHHHHHHHHHHTTSS-HHHHHHHHHTT-PPP-